Protein AF-A0A1D2MY11-F1 (afdb_monomer)

pLDDT: mean 71.58, std 17.13, range [29.86, 96.06]

Structure (mmCIF, N/CA/C/O backbone):
data_AF-A0A1D2MY11-F1
#
_entry.id   AF-A0A1D2MY11-F1
#
loop_
_atom_site.group_PDB
_atom_site.id
_atom_site.type_symbol
_atom_site.label_atom_id
_atom_site.label_alt_id
_atom_site.label_comp_id
_atom_site.label_asym_id
_atom_site.label_entity_id
_atom_site.label_seq_id
_atom_site.pdbx_PDB_ins_code
_atom_site.Cartn_x
_atom_site.Cartn_y
_atom_site.Cartn_z
_atom_site.occupancy
_atom_site.B_iso_or_equiv
_atom_site.auth_seq_id
_atom_site.auth_comp_id
_atom_site.auth_asym_id
_atom_site.auth_atom_id
_atom_site.pdbx_PDB_model_num
ATOM 1 N N . MET A 1 1 ? 6.211 -38.965 -39.707 1.00 35.31 1 MET A N 1
ATOM 2 C CA . MET A 1 1 ? 6.619 -37.592 -39.341 1.00 35.31 1 MET A CA 1
ATOM 3 C C . MET A 1 1 ? 7.067 -37.615 -37.888 1.00 35.31 1 MET A C 1
ATOM 5 O O . MET A 1 1 ? 6.234 -37.608 -36.996 1.00 35.31 1 MET A O 1
ATOM 9 N N . THR A 1 2 ? 8.364 -37.778 -37.647 1.00 29.86 2 THR A N 1
ATOM 10 C CA . THR A 1 2 ? 8.965 -37.808 -36.307 1.00 29.86 2 THR A CA 1
ATOM 11 C C . THR A 1 2 ? 9.226 -36.371 -35.855 1.00 29.86 2 THR A C 1
ATOM 13 O O . THR A 1 2 ? 10.033 -35.673 -36.467 1.00 29.86 2 THR A O 1
ATOM 16 N N . LEU A 1 3 ? 8.520 -35.903 -34.818 1.00 32.16 3 LEU A N 1
ATOM 17 C CA . LEU A 1 3 ? 8.834 -34.631 -34.163 1.00 32.16 3 LEU A CA 1
ATOM 18 C C . LEU A 1 3 ? 10.186 -34.767 -33.451 1.00 32.16 3 LEU A C 1
ATOM 20 O O . LEU A 1 3 ? 10.316 -35.509 -32.483 1.00 32.16 3 LEU A O 1
ATOM 24 N N . GLN A 1 4 ? 11.195 -34.055 -33.948 1.00 33.19 4 GLN A N 1
ATOM 25 C CA . GLN A 1 4 ? 12.487 -33.908 -33.283 1.00 33.19 4 GLN A CA 1
ATOM 26 C C . GLN A 1 4 ? 12.341 -32.876 -32.159 1.00 33.19 4 GLN A C 1
ATOM 28 O O . GLN A 1 4 ? 12.384 -31.668 -32.400 1.00 33.19 4 GLN A O 1
ATOM 33 N N . TYR A 1 5 ? 12.148 -33.339 -30.926 1.00 39.75 5 TYR A N 1
ATOM 34 C CA . TYR A 1 5 ? 12.241 -32.487 -29.743 1.00 39.75 5 TYR A CA 1
ATOM 35 C C . TYR A 1 5 ? 13.725 -32.180 -29.500 1.00 39.75 5 TYR A C 1
ATOM 37 O O . TYR A 1 5 ? 14.447 -32.985 -28.919 1.00 39.75 5 TYR A O 1
ATOM 45 N N . LYS A 1 6 ? 14.214 -31.037 -29.994 1.00 43.22 6 LYS A N 1
ATOM 46 C CA . LYS A 1 6 ? 15.569 -30.565 -29.676 1.00 43.22 6 LYS A CA 1
ATOM 47 C C . LYS A 1 6 ? 15.622 -30.208 -28.190 1.00 43.22 6 LYS A C 1
ATOM 49 O O . LYS A 1 6 ? 14.937 -29.290 -27.747 1.00 43.22 6 LYS A O 1
ATOM 54 N N . VAL A 1 7 ? 16.415 -30.956 -27.431 1.00 42.59 7 VAL A N 1
ATOM 55 C CA . VAL A 1 7 ? 16.731 -30.655 -26.033 1.00 42.59 7 VAL A CA 1
ATOM 56 C C . VAL A 1 7 ? 17.701 -29.471 -26.032 1.00 42.59 7 VAL A C 1
ATOM 58 O O . VAL A 1 7 ? 18.776 -29.557 -26.618 1.00 42.59 7 VAL A O 1
ATOM 61 N N . TYR A 1 8 ? 17.313 -28.351 -25.421 1.00 49.12 8 TYR A N 1
ATOM 62 C CA . TYR A 1 8 ? 18.165 -27.167 -25.291 1.00 49.12 8 TYR A CA 1
ATOM 63 C C . TYR A 1 8 ? 18.679 -27.059 -23.855 1.00 49.12 8 TYR A C 1
ATOM 65 O O . TYR A 1 8 ? 17.889 -27.027 -22.912 1.00 49.12 8 TYR A O 1
ATOM 73 N N . THR A 1 9 ? 19.997 -26.961 -23.686 1.00 51.91 9 THR A N 1
ATOM 74 C CA . THR A 1 9 ? 20.629 -26.729 -22.381 1.00 51.91 9 THR A CA 1
ATOM 75 C C . THR A 1 9 ? 20.766 -25.225 -22.147 1.00 51.91 9 THR A C 1
ATOM 77 O O . THR A 1 9 ? 21.450 -24.535 -22.902 1.00 51.91 9 THR A O 1
ATOM 80 N N . VAL A 1 10 ? 20.115 -24.698 -21.106 1.00 53.59 10 VAL A N 1
ATOM 81 C CA . VAL A 1 10 ? 20.178 -23.274 -20.733 1.00 53.59 10 VAL A CA 1
ATOM 82 C C . VAL A 1 10 ? 21.231 -23.081 -19.643 1.00 53.59 10 VAL A C 1
ATOM 84 O O . VAL A 1 10 ? 21.118 -23.660 -18.564 1.00 53.59 10 VAL A O 1
ATOM 87 N N . ALA A 1 11 ? 22.242 -22.247 -19.904 1.00 54.78 11 ALA A N 1
ATOM 88 C CA . ALA A 1 11 ? 23.274 -21.896 -18.929 1.00 54.78 11 ALA A CA 1
ATOM 89 C C . ALA A 1 11 ? 23.055 -20.466 -18.403 1.00 54.78 11 ALA A C 1
ATOM 91 O O . ALA A 1 11 ? 23.033 -19.502 -19.172 1.00 54.78 11 ALA A O 1
ATOM 92 N N . VAL A 1 12 ? 22.908 -20.319 -17.082 1.00 54.69 12 VAL A N 1
ATOM 93 C CA . VAL A 1 12 ? 22.777 -19.015 -16.409 1.00 54.69 12 VAL A CA 1
ATOM 94 C C . VAL A 1 12 ? 24.159 -18.562 -15.935 1.00 54.69 12 VAL A C 1
ATOM 96 O O . VAL A 1 12 ? 24.753 -19.185 -15.053 1.00 54.69 12 VAL A O 1
ATOM 99 N N . LEU A 1 13 ? 24.684 -17.466 -16.493 1.00 53.47 13 LEU A N 1
ATOM 100 C CA . LEU A 1 13 ? 25.912 -16.835 -15.994 1.00 53.47 13 LEU A CA 1
ATOM 101 C C . LEU A 1 13 ? 25.615 -16.114 -14.672 1.00 53.47 13 LEU A C 1
ATOM 103 O O . LEU A 1 13 ? 25.299 -14.927 -14.661 1.00 53.47 13 LEU A O 1
ATOM 107 N N . SER A 1 14 ? 25.730 -16.818 -13.547 1.00 50.16 14 SER A N 1
ATOM 108 C CA . SER A 1 14 ? 25.770 -16.177 -12.227 1.00 50.16 14 SER A CA 1
ATOM 109 C C . SER A 1 14 ? 27.208 -15.777 -11.859 1.00 50.16 14 SER A C 1
ATOM 111 O O . SER A 1 14 ? 28.192 -16.373 -12.310 1.00 50.16 14 SER A O 1
ATOM 113 N N . ALA A 1 15 ? 27.369 -14.728 -11.049 1.00 49.72 15 ALA A N 1
ATOM 114 C CA . ALA A 1 15 ? 28.659 -14.294 -10.500 1.00 49.72 15 ALA A CA 1
ATOM 115 C C . ALA A 1 15 ? 29.120 -15.193 -9.330 1.00 49.72 15 ALA A C 1
ATOM 117 O O . ALA A 1 15 ? 29.475 -14.708 -8.264 1.00 49.72 15 ALA A O 1
ATOM 118 N N . SER A 1 16 ? 29.073 -16.511 -9.531 1.00 52.31 16 SER A N 1
ATOM 119 C CA . SER A 1 16 ? 29.412 -17.542 -8.544 1.00 52.31 16 SER A CA 1
ATOM 120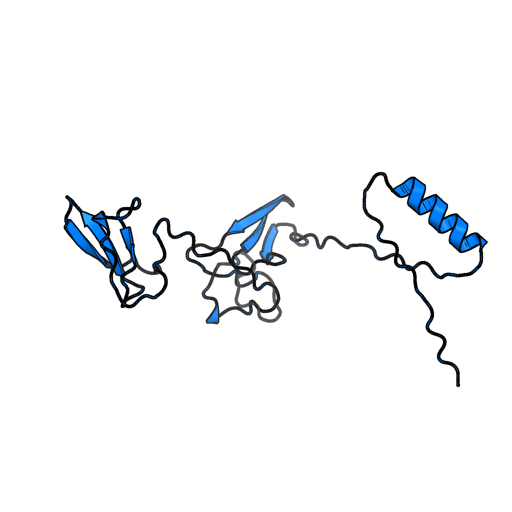 C C . SER A 1 16 ? 30.763 -18.202 -8.893 1.00 52.31 16 SER A C 1
ATOM 122 O O . SER A 1 16 ? 31.118 -18.247 -10.076 1.00 52.31 16 SER A O 1
ATOM 124 N N . PRO A 1 17 ? 31.539 -18.740 -7.927 1.00 50.47 17 PRO A N 1
ATOM 125 C CA . PRO A 1 17 ? 32.810 -19.449 -8.174 1.00 50.47 17 PRO A CA 1
ATOM 126 C C . PRO A 1 17 ? 32.702 -20.681 -9.096 1.00 50.47 17 PRO A C 1
ATOM 128 O O . PRO A 1 17 ? 33.712 -21.248 -9.505 1.00 50.47 17 PRO A O 1
ATOM 131 N N . THR A 1 18 ? 31.491 -21.072 -9.497 1.00 54.81 18 THR A N 1
ATOM 132 C CA . THR A 1 18 ? 31.204 -22.162 -10.441 1.00 54.81 18 THR A CA 1
ATOM 133 C C . THR A 1 18 ? 31.638 -21.887 -11.891 1.00 54.81 18 THR A C 1
ATOM 135 O O . THR A 1 18 ? 31.573 -22.791 -12.722 1.00 54.81 18 THR A O 1
ATOM 138 N N . ARG A 1 19 ? 32.127 -20.679 -12.215 1.00 59.53 19 ARG A N 1
ATOM 139 C CA . ARG A 1 19 ? 32.528 -20.259 -13.578 1.00 59.53 19 ARG A CA 1
ATOM 140 C C . ARG A 1 19 ? 33.556 -21.168 -14.260 1.00 59.53 19 ARG A C 1
ATOM 142 O O . ARG A 1 19 ? 33.445 -21.385 -15.462 1.00 59.53 19 ARG A O 1
ATOM 149 N N . LEU A 1 20 ? 34.524 -21.710 -13.518 1.00 57.69 20 LEU A N 1
ATOM 150 C CA . LEU A 1 20 ? 35.556 -22.606 -14.068 1.00 57.69 20 LEU A CA 1
ATOM 151 C C . LEU A 1 20 ? 34.977 -23.966 -14.484 1.00 57.69 20 LEU A C 1
ATOM 153 O O . LEU A 1 20 ? 35.267 -24.452 -15.573 1.00 57.69 20 LEU A O 1
ATOM 157 N N . LEU A 1 21 ? 34.105 -24.542 -13.651 1.00 61.25 21 LEU A N 1
ATOM 158 C CA . LEU A 1 21 ? 33.412 -25.800 -13.947 1.00 61.25 21 LEU A CA 1
ATOM 159 C C . LEU A 1 21 ? 32.416 -25.635 -15.098 1.00 61.25 21 LEU A C 1
ATOM 161 O O . LEU A 1 21 ? 32.399 -26.458 -16.008 1.00 61.25 21 LEU A O 1
ATOM 165 N N . ILE A 1 22 ? 31.636 -24.549 -15.103 1.00 66.88 22 ILE A N 1
ATOM 166 C CA . ILE A 1 22 ? 30.687 -24.252 -16.186 1.00 66.88 22 ILE A CA 1
ATOM 167 C C . ILE A 1 22 ? 31.441 -24.039 -17.506 1.00 66.88 22 ILE A C 1
ATOM 169 O O . ILE A 1 22 ? 31.030 -24.588 -18.522 1.00 66.88 22 ILE A O 1
ATOM 173 N N . GLY A 1 23 ? 32.575 -23.329 -17.489 1.00 62.97 23 GLY A N 1
ATOM 174 C CA . GLY A 1 23 ? 33.428 -23.132 -18.665 1.00 62.97 23 GLY A CA 1
ATOM 175 C C . GLY A 1 23 ? 33.947 -24.444 -19.265 1.00 62.97 23 GLY A C 1
ATOM 176 O O . GLY A 1 23 ? 33.840 -24.653 -20.473 1.00 62.97 23 GLY A O 1
ATOM 177 N N . LEU A 1 24 ? 34.436 -25.368 -18.429 1.00 67.62 24 LEU A N 1
ATOM 178 C CA . LEU A 1 24 ? 34.901 -26.688 -18.877 1.00 67.62 24 LEU A CA 1
ATOM 179 C C . LEU A 1 24 ? 33.760 -27.548 -19.438 1.00 67.62 24 LEU A C 1
ATOM 181 O O . LEU A 1 24 ? 33.927 -28.170 -20.486 1.00 67.62 24 LEU A O 1
ATOM 185 N N . ILE A 1 25 ? 32.590 -27.535 -18.788 1.00 70.81 25 ILE A N 1
ATOM 186 C CA . ILE A 1 25 ? 31.394 -28.252 -19.255 1.00 70.81 25 ILE A CA 1
ATOM 187 C C . ILE A 1 25 ? 30.926 -27.688 -20.604 1.00 70.81 25 ILE A C 1
ATOM 189 O O . ILE A 1 25 ? 30.643 -28.465 -21.511 1.00 70.81 25 ILE A O 1
ATOM 193 N N . THR A 1 26 ? 30.925 -26.360 -20.786 1.00 64.50 26 THR A N 1
ATOM 194 C CA . THR A 1 26 ? 30.564 -25.742 -22.075 1.00 64.50 26 THR A CA 1
ATOM 195 C C . THR A 1 26 ? 31.550 -26.079 -23.193 1.00 64.50 26 THR A C 1
ATOM 197 O O . THR A 1 26 ? 31.127 -26.301 -24.324 1.00 64.50 26 THR A O 1
ATOM 200 N N . LEU A 1 27 ? 32.853 -26.165 -22.898 1.00 68.00 27 LEU A N 1
ATOM 201 C CA . LEU A 1 27 ? 33.859 -26.545 -23.893 1.00 68.00 27 LEU A CA 1
ATOM 202 C C . LEU A 1 27 ? 33.664 -28.001 -24.339 1.00 68.00 27 LEU A C 1
ATOM 204 O O . LEU A 1 27 ? 33.730 -28.300 -25.528 1.00 68.00 27 LEU A O 1
ATOM 208 N N . LEU A 1 28 ? 33.371 -28.890 -23.386 1.00 68.94 28 LEU A N 1
ATOM 209 C CA . LEU A 1 28 ? 33.136 -30.308 -23.646 1.00 68.94 28 LEU A CA 1
ATOM 210 C C . LEU A 1 28 ? 31.872 -30.530 -24.494 1.00 68.94 28 LEU A C 1
ATOM 212 O O . LEU A 1 28 ? 31.901 -31.331 -25.424 1.00 68.94 28 LEU A O 1
ATOM 216 N N . THR A 1 29 ? 30.784 -29.793 -24.235 1.00 67.06 29 THR A N 1
ATOM 217 C CA . THR A 1 29 ? 29.549 -29.900 -25.035 1.00 67.06 29 THR A CA 1
ATOM 218 C C . THR A 1 29 ? 29.709 -29.335 -26.447 1.00 67.06 29 THR A C 1
ATOM 220 O O . THR A 1 29 ? 29.109 -29.863 -27.377 1.00 67.06 29 THR A O 1
ATOM 223 N N . ILE A 1 30 ? 30.543 -28.303 -26.635 1.00 66.38 30 ILE A N 1
ATOM 224 C CA . ILE A 1 30 ? 30.875 -27.766 -27.969 1.00 66.38 30 ILE A CA 1
ATOM 225 C C . ILE A 1 30 ? 31.726 -28.770 -28.767 1.00 66.38 30 ILE A C 1
ATOM 227 O O . ILE A 1 30 ? 31.488 -28.960 -29.958 1.00 66.38 30 ILE A O 1
ATOM 231 N N . LEU A 1 31 ? 32.689 -29.441 -28.122 1.00 65.19 31 LEU A N 1
ATOM 232 C CA . LEU A 1 31 ? 33.564 -30.434 -28.765 1.00 65.19 31 LEU A CA 1
ATOM 233 C C . LEU A 1 31 ? 32.832 -31.727 -29.163 1.00 65.19 31 LEU A C 1
ATOM 235 O O . LEU A 1 31 ? 33.258 -32.397 -30.100 1.00 65.19 31 LEU A O 1
ATOM 239 N N . LEU A 1 32 ? 31.734 -32.062 -28.479 1.00 71.06 32 LEU A N 1
ATOM 240 C CA . LEU A 1 32 ? 30.909 -33.242 -28.764 1.00 71.06 32 LEU A CA 1
ATOM 241 C C . LEU A 1 32 ? 29.808 -32.988 -29.813 1.00 71.06 32 LEU A C 1
ATOM 243 O O . LEU A 1 32 ? 29.062 -33.904 -30.132 1.00 71.06 32 LEU A O 1
ATOM 247 N N . GLY A 1 33 ? 29.714 -31.779 -30.381 1.00 59.62 33 GLY A N 1
ATOM 248 C CA . GLY A 1 33 ? 28.879 -31.491 -31.557 1.00 59.62 33 GLY A CA 1
ATOM 249 C C . GLY A 1 33 ? 27.364 -31.389 -31.326 1.00 59.62 33 GLY A C 1
ATOM 250 O O . GLY A 1 33 ? 26.653 -30.975 -32.240 1.00 59.62 33 GLY A O 1
ATOM 251 N N . ASP A 1 34 ? 26.869 -31.667 -30.119 1.00 64.62 34 ASP A N 1
ATOM 252 C CA . ASP A 1 34 ? 25.438 -31.678 -29.795 1.00 64.62 34 ASP A CA 1
ATOM 253 C C . ASP A 1 34 ? 25.054 -30.540 -28.834 1.00 64.62 34 ASP A C 1
ATOM 255 O O . ASP A 1 34 ? 24.787 -30.753 -27.651 1.00 64.62 34 ASP A O 1
ATOM 259 N N . GLY A 1 35 ? 24.981 -29.300 -29.332 1.00 58.41 35 GLY A N 1
ATOM 260 C CA . GLY A 1 35 ? 24.237 -28.257 -28.616 1.00 58.41 35 GLY A CA 1
ATOM 261 C C . GLY A 1 35 ? 24.609 -26.811 -28.926 1.00 58.41 35 GLY A C 1
ATOM 262 O O . GLY A 1 35 ? 25.748 -26.383 -28.769 1.00 58.41 35 GLY A O 1
ATOM 263 N N . LEU A 1 36 ? 23.596 -26.014 -29.273 1.00 56.25 36 LEU A N 1
ATOM 264 C CA . LEU A 1 36 ? 23.650 -24.555 -29.190 1.00 56.25 36 LEU A CA 1
ATOM 265 C C . LEU A 1 36 ? 23.459 -24.144 -27.720 1.00 56.25 36 LEU A C 1
ATOM 267 O O . LEU A 1 36 ? 22.385 -24.363 -27.160 1.00 56.25 36 LEU A O 1
ATOM 271 N N . VAL A 1 37 ? 24.472 -23.530 -27.105 1.00 58.94 37 VAL A N 1
ATOM 272 C CA . VAL A 1 37 ? 24.360 -22.944 -25.758 1.00 58.94 37 VAL A CA 1
ATOM 273 C C . VAL A 1 37 ? 23.771 -21.538 -25.877 1.00 58.94 37 VAL A C 1
ATOM 275 O O . VAL A 1 37 ? 24.399 -20.640 -26.438 1.00 58.94 37 VAL A O 1
ATOM 278 N N . VAL A 1 38 ? 22.561 -21.335 -25.348 1.00 57.81 38 VAL A N 1
ATOM 279 C CA . VAL A 1 38 ? 21.931 -20.009 -25.253 1.00 57.81 38 VAL A CA 1
ATOM 280 C C . VAL A 1 38 ? 22.249 -19.416 -23.883 1.00 57.81 38 VAL A C 1
ATOM 282 O O . VAL A 1 38 ? 21.834 -19.944 -22.852 1.00 57.81 38 VAL A O 1
ATOM 285 N N . TYR A 1 39 ? 22.993 -18.310 -23.874 1.00 58.03 39 TYR A N 1
ATOM 286 C CA . TYR A 1 39 ? 23.307 -17.559 -22.662 1.00 58.03 39 TYR A CA 1
ATOM 287 C C . TYR A 1 39 ? 22.190 -16.556 -22.361 1.00 58.03 39 TYR A C 1
ATOM 289 O O . TYR A 1 39 ? 21.956 -15.628 -23.135 1.00 58.03 39 TYR A O 1
ATOM 297 N N . ALA A 1 40 ? 21.522 -16.707 -21.219 1.00 53.81 40 ALA A N 1
ATOM 298 C CA . ALA A 1 40 ? 20.619 -15.687 -20.697 1.00 53.81 40 ALA A CA 1
ATOM 299 C C . ALA A 1 40 ? 21.403 -14.753 -19.762 1.00 53.81 40 ALA A C 1
ATOM 301 O O . ALA A 1 40 ? 21.901 -15.176 -18.718 1.00 53.81 40 ALA A O 1
ATOM 302 N N . GLN A 1 41 ? 21.539 -13.482 -20.140 1.00 48.16 41 GLN A N 1
ATOM 303 C CA . GLN A 1 41 ? 22.119 -12.453 -19.279 1.00 48.16 41 GLN A CA 1
ATOM 304 C C . GLN A 1 41 ? 20.999 -11.844 -18.427 1.00 48.16 41 GLN A C 1
ATOM 306 O O . GLN A 1 41 ? 20.087 -11.213 -18.962 1.00 48.16 41 GLN A O 1
ATOM 311 N N . SER A 1 42 ? 21.049 -12.022 -17.104 1.00 49.75 42 SER A N 1
ATOM 312 C CA . SER A 1 42 ? 20.134 -11.328 -16.195 1.00 49.75 42 SER A CA 1
ATOM 313 C C . SER A 1 42 ? 20.484 -9.839 -16.194 1.00 49.75 42 SER A C 1
ATOM 315 O O . SER A 1 42 ? 21.455 -9.425 -15.560 1.00 49.75 42 SER A O 1
ATOM 317 N N . ARG A 1 43 ? 19.725 -9.020 -16.927 1.00 56.34 43 ARG A N 1
ATOM 318 C CA . ARG A 1 43 ? 19.793 -7.565 -16.771 1.00 56.34 43 ARG A CA 1
ATOM 319 C C . ARG A 1 43 ? 19.168 -7.227 -15.422 1.00 56.34 43 ARG A C 1
ATOM 321 O O . ARG A 1 43 ? 17.949 -7.268 -15.293 1.00 56.34 43 ARG A O 1
ATOM 328 N N . SER A 1 44 ? 19.988 -6.911 -14.423 1.00 55.91 44 SER A N 1
ATOM 329 C CA . SER A 1 44 ? 19.501 -6.171 -13.261 1.00 55.91 44 SER A CA 1
ATOM 330 C C . SER A 1 44 ? 19.052 -4.809 -13.782 1.00 55.91 44 SER A C 1
ATOM 332 O O . SER A 1 44 ? 19.888 -3.990 -14.166 1.00 55.91 44 SER A O 1
ATOM 334 N N . ILE A 1 45 ? 17.742 -4.607 -13.912 1.00 65.88 45 ILE A N 1
ATOM 335 C CA . ILE A 1 45 ? 17.178 -3.299 -14.242 1.00 65.88 45 ILE A CA 1
ATOM 336 C C . ILE A 1 45 ? 17.598 -2.378 -13.100 1.00 65.88 45 ILE A C 1
ATOM 338 O O . ILE A 1 45 ? 17.177 -2.595 -11.970 1.00 65.88 45 ILE A O 1
ATOM 342 N N . ASP A 1 46 ? 18.481 -1.417 -13.377 1.00 72.38 46 ASP A N 1
ATOM 343 C CA . ASP A 1 46 ? 18.831 -0.388 -12.403 1.00 72.38 46 ASP A CA 1
ATOM 344 C C . ASP A 1 46 ? 17.559 0.431 -12.127 1.00 72.38 46 ASP A C 1
ATOM 346 O O . ASP A 1 46 ? 17.074 1.119 -13.038 1.00 72.38 46 ASP A O 1
ATOM 350 N N . PRO A 1 47 ? 16.985 0.348 -10.912 1.00 69.56 47 PRO A N 1
ATOM 351 C CA . PRO A 1 47 ? 15.761 1.065 -10.578 1.00 69.56 47 PRO A CA 1
ATOM 352 C C . PRO A 1 47 ? 15.934 2.588 -10.673 1.00 69.56 47 PRO A C 1
ATOM 354 O O . PRO A 1 47 ? 14.945 3.307 -10.783 1.00 69.56 47 PRO A O 1
ATOM 357 N N . CYS A 1 48 ? 17.173 3.085 -10.691 1.00 72.19 48 CYS A N 1
ATOM 358 C CA . CYS A 1 48 ? 17.524 4.497 -10.737 1.00 72.19 48 CYS A CA 1
ATOM 359 C C . CYS A 1 48 ? 18.121 4.936 -12.082 1.00 72.19 48 CYS A C 1
ATOM 361 O O . CYS A 1 48 ? 18.913 5.879 -12.128 1.00 72.19 48 CYS A O 1
ATOM 363 N N . SER A 1 49 ? 17.701 4.315 -13.196 1.00 68.12 49 SER A N 1
ATOM 364 C CA . SER A 1 49 ? 18.170 4.657 -14.554 1.00 68.12 49 SER A CA 1
ATOM 365 C C . SER A 1 49 ? 18.120 6.165 -14.885 1.00 68.12 49 SER A C 1
ATOM 367 O O . SER A 1 49 ? 18.867 6.626 -15.750 1.00 68.12 49 SER A O 1
ATOM 369 N N . THR A 1 50 ? 17.274 6.947 -14.205 1.00 59.22 50 THR A N 1
ATOM 370 C CA . THR A 1 50 ? 17.329 8.414 -14.142 1.00 59.22 50 THR A CA 1
ATOM 371 C C . THR A 1 50 ? 17.935 8.848 -12.805 1.00 59.22 50 THR A C 1
ATOM 373 O O . THR A 1 50 ? 17.373 8.558 -11.755 1.00 59.22 50 THR A O 1
ATOM 376 N N . LYS A 1 51 ? 19.058 9.578 -12.840 1.00 56.81 51 LYS A N 1
ATOM 377 C CA . LYS A 1 51 ? 19.967 9.878 -11.707 1.00 56.81 51 LYS A CA 1
ATOM 378 C C . LYS A 1 51 ? 19.342 10.474 -10.420 1.00 56.81 51 LYS A C 1
ATOM 380 O O . LYS A 1 51 ? 20.037 10.528 -9.402 1.00 56.81 51 LYS A O 1
ATOM 385 N N . SER A 1 52 ? 18.072 10.894 -10.455 1.00 61.00 52 SER A N 1
ATOM 386 C CA . SER A 1 52 ? 17.273 11.349 -9.307 1.00 61.00 52 SER A CA 1
ATOM 387 C C . SER A 1 52 ? 15.778 11.064 -9.530 1.00 61.00 52 SER A C 1
ATOM 389 O O . SER A 1 52 ? 15.287 11.300 -10.635 1.00 61.00 52 SER A O 1
ATOM 391 N N . GLY A 1 53 ? 15.049 10.604 -8.505 1.00 76.88 53 GLY A N 1
ATOM 392 C CA . GLY A 1 53 ? 13.597 10.368 -8.590 1.00 76.88 53 GLY A CA 1
ATOM 393 C C . GLY A 1 53 ? 13.077 9.235 -7.702 1.00 76.88 53 GLY A C 1
ATOM 394 O O . GLY A 1 53 ? 13.713 8.854 -6.721 1.00 76.88 53 GLY A O 1
ATOM 395 N N . THR A 1 54 ? 11.908 8.699 -8.060 1.00 79.06 54 THR A N 1
ATOM 396 C CA . THR A 1 54 ? 11.300 7.521 -7.422 1.00 79.06 54 THR A CA 1
ATOM 397 C C . THR A 1 54 ? 10.926 6.486 -8.480 1.00 79.06 54 THR A C 1
ATOM 399 O O . THR A 1 54 ? 10.519 6.852 -9.582 1.00 79.06 54 THR A O 1
ATOM 402 N N . ALA A 1 55 ? 11.048 5.197 -8.171 1.00 81.25 55 ALA A N 1
ATOM 403 C CA . ALA A 1 55 ? 10.766 4.103 -9.103 1.00 81.25 55 ALA A CA 1
ATOM 404 C C . ALA A 1 55 ? 9.976 2.979 -8.418 1.00 81.25 55 ALA A C 1
ATOM 406 O O . ALA A 1 55 ? 10.111 2.793 -7.212 1.00 81.25 55 ALA A O 1
ATOM 407 N N . PRO A 1 56 ? 9.130 2.229 -9.144 1.00 83.88 56 PRO A N 1
ATOM 408 C CA . PRO A 1 56 ? 8.337 1.163 -8.538 1.00 83.88 56 PRO A CA 1
ATOM 409 C C . PRO A 1 56 ? 9.228 0.013 -8.063 1.00 83.88 56 PRO A C 1
ATOM 411 O O . PRO A 1 56 ? 10.212 -0.326 -8.722 1.00 83.88 56 PRO A O 1
ATOM 414 N N . HIS A 1 57 ? 8.863 -0.610 -6.941 1.00 87.25 57 HIS A N 1
ATOM 415 C CA . HIS A 1 57 ? 9.498 -1.852 -6.511 1.00 87.25 57 HIS A CA 1
ATOM 416 C C . HIS A 1 57 ? 9.118 -3.004 -7.454 1.00 87.25 57 HIS A C 1
ATOM 418 O O . HIS A 1 57 ? 8.004 -3.054 -7.978 1.00 87.25 57 HIS A O 1
ATOM 424 N N . ASP A 1 58 ? 10.046 -3.939 -7.658 1.00 86.62 58 ASP A N 1
ATOM 425 C CA . ASP A 1 58 ? 9.920 -5.036 -8.630 1.00 86.62 58 ASP A CA 1
ATOM 426 C C . ASP A 1 58 ? 8.732 -5.988 -8.369 1.00 86.62 58 ASP A C 1
ATOM 428 O O . ASP A 1 58 ? 8.140 -6.530 -9.295 1.00 86.62 58 ASP A O 1
ATOM 432 N N . THR A 1 59 ? 8.384 -6.194 -7.102 1.00 88.38 59 THR A N 1
ATOM 433 C CA . THR A 1 59 ? 7.443 -7.221 -6.651 1.00 88.38 59 THR A CA 1
ATOM 434 C C . THR A 1 59 ? 6.422 -6.716 -5.638 1.00 88.38 59 THR A C 1
ATOM 436 O O . THR A 1 59 ? 5.372 -7.344 -5.496 1.00 88.38 59 THR A O 1
ATOM 439 N N . HIS A 1 60 ? 6.705 -5.602 -4.958 1.00 90.25 60 HIS A N 1
ATOM 440 C CA . HIS A 1 60 ? 5.873 -5.029 -3.904 1.00 90.25 60 HIS A CA 1
ATOM 441 C C . HIS A 1 60 ? 5.100 -3.790 -4.387 1.00 90.25 60 HIS A C 1
ATOM 443 O O . HIS A 1 60 ? 5.695 -2.831 -4.880 1.00 90.25 60 HIS A O 1
ATOM 449 N N . CYS A 1 61 ? 3.772 -3.779 -4.244 1.00 89.56 61 CYS A N 1
ATOM 450 C CA . CYS A 1 61 ? 2.951 -2.638 -4.655 1.00 89.56 61 CYS A CA 1
ATOM 451 C C . CYS A 1 61 ? 3.033 -1.470 -3.659 1.00 89.56 61 CYS A C 1
ATOM 453 O O . CYS A 1 61 ? 2.897 -0.299 -4.019 1.00 89.56 61 CYS A O 1
ATOM 455 N N . ASP A 1 62 ? 3.280 -1.810 -2.402 1.00 89.81 62 ASP A N 1
ATOM 456 C CA . ASP A 1 62 ? 3.398 -0.922 -1.251 1.00 89.81 62 ASP A CA 1
ATOM 457 C C . ASP A 1 62 ? 4.826 -0.407 -1.031 1.00 89.81 62 ASP A C 1
ATOM 459 O O . ASP A 1 62 ? 5.096 0.229 -0.021 1.00 89.81 62 ASP A O 1
ATOM 463 N N . LYS A 1 63 ? 5.755 -0.684 -1.953 1.00 89.81 63 LYS A N 1
ATOM 464 C CA . LYS A 1 63 ? 7.144 -0.228 -1.863 1.00 89.81 63 LYS A CA 1
ATOM 465 C C . LYS A 1 63 ? 7.568 0.493 -3.130 1.00 89.81 63 LYS A C 1
ATOM 467 O O . LYS A 1 63 ? 7.093 0.205 -4.235 1.00 89.81 63 LYS A O 1
ATOM 472 N N . TYR A 1 64 ? 8.517 1.402 -2.970 1.00 87.38 64 TYR A N 1
ATOM 473 C CA . TYR A 1 64 ? 9.164 2.097 -4.073 1.00 87.38 64 TYR A CA 1
ATOM 474 C C . TYR A 1 64 ? 10.630 2.375 -3.756 1.00 87.38 64 TYR A C 1
ATOM 476 O O . TYR A 1 64 ? 11.051 2.398 -2.603 1.00 87.38 64 TYR A O 1
ATOM 484 N N . TYR A 1 65 ? 11.427 2.564 -4.795 1.00 86.25 65 TYR A N 1
ATOM 485 C CA . TYR A 1 65 ? 12.805 3.004 -4.681 1.00 86.25 65 TYR A CA 1
ATOM 486 C C . TYR A 1 65 ? 12.861 4.529 -4.688 1.00 86.25 65 TYR A C 1
ATOM 488 O O . TYR A 1 65 ? 12.213 5.174 -5.511 1.00 86.25 65 TYR A O 1
ATOM 496 N N . THR A 1 66 ? 13.674 5.103 -3.809 1.00 83.62 66 THR A N 1
ATOM 497 C CA . THR A 1 66 ? 14.130 6.492 -3.889 1.00 83.62 66 THR A CA 1
ATOM 498 C C . THR A 1 66 ? 15.542 6.517 -4.450 1.00 83.62 66 THR A C 1
ATOM 500 O O . THR A 1 66 ? 16.395 5.720 -4.058 1.00 83.62 66 THR A O 1
ATOM 503 N N . CYS A 1 67 ? 15.770 7.435 -5.381 1.00 80.00 67 CYS A N 1
ATOM 504 C C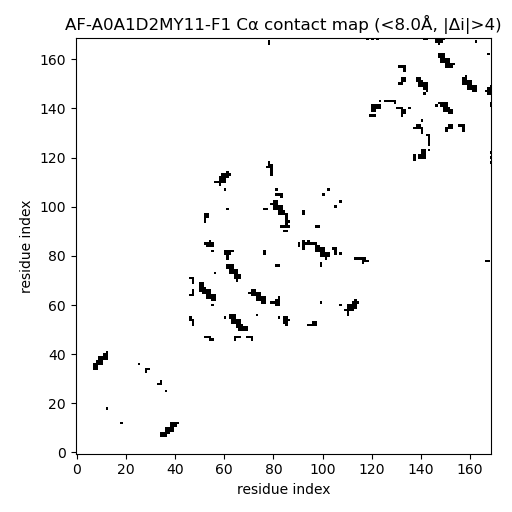A . CYS A 1 67 ? 17.020 7.581 -6.103 1.00 80.00 67 CYS A CA 1
ATOM 505 C C . CYS A 1 67 ? 17.609 8.951 -5.790 1.00 80.00 67 CYS A C 1
ATOM 507 O O . CYS A 1 67 ? 17.093 9.976 -6.246 1.00 80.00 67 CYS A O 1
ATOM 509 N N . VAL A 1 68 ? 18.701 8.973 -5.028 1.00 79.44 68 VAL A N 1
ATOM 510 C CA . VAL A 1 68 ? 19.447 10.198 -4.721 1.00 79.44 68 VAL A CA 1
ATOM 511 C C . VAL A 1 68 ? 20.905 9.973 -5.095 1.00 79.44 68 VAL A C 1
ATOM 513 O O . VAL A 1 68 ? 21.580 9.152 -4.482 1.00 79.44 68 VAL A O 1
ATOM 516 N N . ARG A 1 69 ? 21.412 10.699 -6.103 1.00 70.94 69 ARG A N 1
ATOM 517 C CA . ARG A 1 69 ? 22.819 10.606 -6.553 1.00 70.94 69 ARG A CA 1
ATOM 518 C C . ARG A 1 69 ? 23.256 9.159 -6.863 1.00 70.94 69 ARG A C 1
ATOM 520 O O . ARG A 1 69 ? 24.336 8.743 -6.454 1.00 70.94 69 ARG A O 1
ATOM 527 N N . ASN A 1 70 ? 22.416 8.407 -7.580 1.00 67.94 70 ASN A N 1
ATOM 528 C CA . ASN A 1 70 ? 22.585 6.975 -7.896 1.00 67.94 70 ASN A CA 1
ATOM 529 C C . ASN A 1 70 ? 22.602 6.016 -6.685 1.00 67.94 70 ASN A C 1
ATOM 531 O O . ASN A 1 70 ? 22.896 4.834 -6.850 1.00 67.94 70 ASN A O 1
ATOM 535 N N . VAL A 1 71 ? 22.282 6.485 -5.478 1.00 76.62 71 VAL A N 1
ATOM 536 C CA . VAL A 1 71 ? 22.030 5.609 -4.329 1.00 76.62 71 VAL A CA 1
ATOM 537 C C . VAL A 1 71 ? 20.548 5.259 -4.316 1.00 76.62 71 VAL A C 1
ATOM 539 O O . VAL A 1 71 ? 19.699 6.152 -4.365 1.00 76.62 71 VAL A O 1
ATOM 542 N N . THR A 1 72 ? 20.263 3.957 -4.276 1.00 83.25 72 THR A N 1
ATOM 543 C CA . THR A 1 72 ? 18.905 3.408 -4.239 1.00 83.25 72 THR A CA 1
ATOM 544 C C . THR A 1 72 ? 18.550 3.024 -2.809 1.00 83.25 72 THR A C 1
ATOM 546 O O . THR A 1 72 ? 19.255 2.214 -2.207 1.00 83.25 72 THR A O 1
ATOM 549 N N . SER A 1 73 ? 17.431 3.535 -2.301 1.00 87.12 73 SER A N 1
ATOM 550 C CA . SER A 1 73 ? 16.865 3.122 -1.012 1.00 87.12 73 SER A CA 1
ATOM 551 C C . SER A 1 73 ? 15.418 2.683 -1.184 1.00 87.12 73 SER A C 1
ATOM 553 O O . SER A 1 73 ? 14.643 3.364 -1.854 1.00 87.12 73 SER A O 1
ATOM 555 N N . VAL A 1 74 ? 15.042 1.559 -0.574 1.00 89.88 74 VAL A N 1
ATOM 556 C CA . VAL A 1 74 ? 13.651 1.085 -0.549 1.00 89.88 74 VAL A CA 1
ATOM 557 C C . VAL A 1 74 ? 12.873 1.861 0.506 1.00 89.88 74 VAL A C 1
ATOM 559 O O . VAL A 1 74 ? 13.343 2.010 1.632 1.00 89.88 74 VAL A O 1
ATOM 562 N N . VAL A 1 75 ? 11.690 2.337 0.134 1.00 88.56 75 VAL A N 1
ATOM 563 C CA . VAL A 1 75 ? 10.763 3.050 1.009 1.00 88.56 75 VAL A CA 1
ATOM 564 C C . VAL A 1 75 ? 9.404 2.363 0.971 1.00 88.56 75 VAL A C 1
ATOM 566 O O . VAL A 1 75 ? 8.913 1.993 -0.099 1.00 88.56 75 VAL A O 1
ATOM 569 N N . ASP A 1 76 ? 8.815 2.203 2.153 1.00 89.38 76 ASP A N 1
ATOM 570 C CA . ASP A 1 76 ? 7.473 1.666 2.349 1.00 89.38 76 ASP A CA 1
ATOM 571 C C . ASP A 1 76 ? 6.425 2.774 2.251 1.00 89.38 76 ASP A C 1
ATOM 573 O O . ASP A 1 76 ? 6.587 3.861 2.811 1.00 89.38 76 ASP A O 1
ATOM 577 N N . CYS A 1 77 ? 5.322 2.482 1.571 1.00 86.62 77 CYS A N 1
ATOM 578 C CA . CYS A 1 77 ? 4.139 3.318 1.601 1.00 86.62 77 CYS A CA 1
ATOM 579 C C . CYS A 1 77 ? 3.412 3.155 2.946 1.00 86.62 77 CYS A C 1
ATOM 581 O O . CYS A 1 77 ? 3.137 2.028 3.367 1.00 86.62 77 CYS A O 1
ATOM 583 N N . PRO A 1 78 ? 3.082 4.258 3.638 1.00 83.62 78 PRO A N 1
ATOM 584 C CA . PRO A 1 78 ? 2.386 4.192 4.917 1.00 83.62 78 PRO A CA 1
ATOM 585 C C . PRO A 1 78 ? 0.933 3.733 4.734 1.00 83.62 78 PRO A C 1
ATOM 587 O O . PRO A 1 78 ? 0.377 3.822 3.642 1.00 83.62 78 PRO A O 1
ATOM 590 N N . ASN A 1 79 ? 0.305 3.282 5.823 1.00 74.81 79 ASN A N 1
ATOM 591 C CA . ASN A 1 79 ? -1.143 3.030 5.917 1.00 74.81 79 ASN A CA 1
ATOM 592 C C . ASN A 1 79 ? -1.701 2.068 4.853 1.00 74.81 79 ASN A C 1
ATOM 594 O O . ASN A 1 79 ? -2.838 2.201 4.413 1.00 74.81 79 ASN A O 1
ATOM 598 N N . GLY A 1 80 ? -0.881 1.118 4.393 1.00 78.06 80 GLY A N 1
ATOM 599 C CA . GLY A 1 80 ? -1.276 0.171 3.352 1.00 78.06 80 GLY A CA 1
ATOM 600 C C . GLY A 1 80 ? -1.469 0.802 1.971 1.00 78.06 80 GLY A C 1
ATOM 601 O O . GLY A 1 80 ? -1.991 0.132 1.081 1.00 78.06 80 GLY A O 1
ATOM 602 N N . LEU A 1 81 ? -1.054 2.054 1.761 1.00 85.44 81 LEU A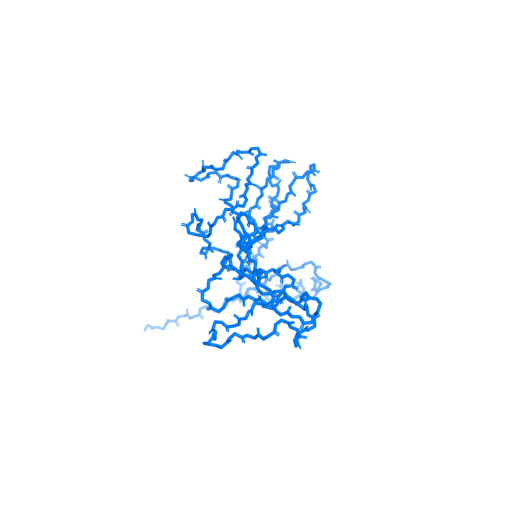 N 1
ATOM 603 C CA . LEU A 1 81 ? -1.080 2.694 0.450 1.00 85.44 81 LEU A CA 1
ATOM 604 C C . LEU A 1 81 ? -0.126 1.988 -0.522 1.00 85.44 81 LEU A C 1
ATOM 606 O O . LEU A 1 81 ? 0.770 1.234 -0.136 1.00 85.44 81 LEU A O 1
ATOM 610 N N . VAL A 1 82 ? -0.314 2.247 -1.808 1.00 88.00 82 VAL A N 1
ATOM 611 C CA . VAL A 1 82 ? 0.504 1.696 -2.883 1.00 88.00 82 VAL A CA 1
ATOM 612 C C . VAL A 1 82 ? 1.119 2.808 -3.714 1.00 88.00 82 VAL A C 1
ATOM 614 O O . VAL A 1 82 ? 0.569 3.894 -3.874 1.00 88.00 82 VAL A O 1
ATOM 617 N N . TYR A 1 83 ? 2.307 2.553 -4.239 1.00 87.75 83 TYR A N 1
ATOM 618 C CA . TYR A 1 83 ? 3.049 3.557 -4.987 1.00 87.75 83 TYR A CA 1
ATOM 619 C C . TYR A 1 83 ? 2.409 3.820 -6.358 1.00 87.75 83 TYR A C 1
ATOM 621 O O .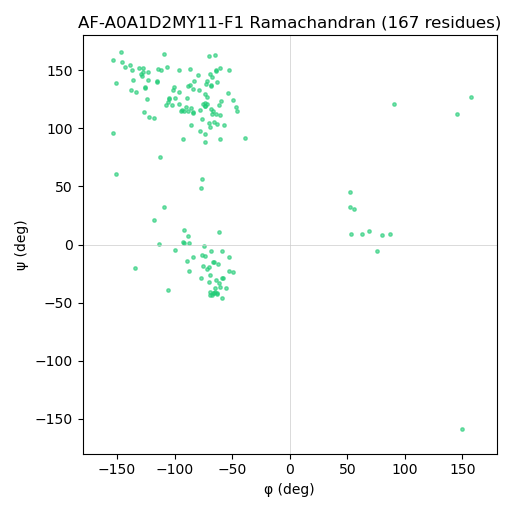 TYR A 1 83 ? 2.238 2.877 -7.127 1.00 87.75 83 TYR A O 1
ATOM 629 N N . ILE A 1 84 ? 2.106 5.076 -6.709 1.00 81.12 84 ILE A N 1
ATOM 630 C CA . ILE A 1 84 ? 1.449 5.414 -7.993 1.00 81.12 84 ILE A CA 1
ATOM 631 C C . ILE A 1 84 ? 2.348 5.258 -9.225 1.00 81.12 84 ILE A C 1
ATOM 633 O O . ILE A 1 84 ? 1.840 5.141 -10.338 1.00 81.12 84 ILE A O 1
ATOM 637 N N . GLY A 1 85 ? 3.675 5.267 -9.050 1.00 71.12 85 GLY A N 1
ATOM 638 C CA . GLY A 1 85 ? 4.619 5.328 -10.169 1.00 71.12 85 GLY A CA 1
ATOM 639 C C . GLY A 1 85 ? 5.002 6.755 -10.574 1.00 71.12 85 GLY A C 1
ATOM 640 O O . GLY A 1 85 ? 4.165 7.550 -10.989 1.00 71.12 85 GLY A O 1
ATOM 641 N N . GLY A 1 86 ? 6.297 7.069 -10.522 1.00 59.59 86 GLY A N 1
ATOM 642 C CA . GLY A 1 86 ? 6.910 8.225 -11.173 1.00 59.59 86 GLY A CA 1
ATOM 643 C C . GLY A 1 86 ? 7.439 7.846 -12.561 1.00 59.59 86 GLY A C 1
ATOM 644 O O . GLY A 1 86 ? 8.575 7.402 -12.679 1.00 59.59 86 GLY A O 1
ATOM 645 N N . GLY A 1 87 ? 6.623 7.985 -13.612 1.00 47.59 87 GLY A N 1
ATOM 646 C CA . GLY A 1 87 ? 7.066 7.853 -15.013 1.00 47.59 87 GLY A CA 1
ATOM 647 C C . GLY A 1 87 ? 6.025 7.232 -15.957 1.00 47.59 87 GLY A C 1
ATOM 648 O O . GLY A 1 87 ? 5.695 6.058 -15.834 1.00 47.59 87 GLY A O 1
ATOM 649 N N . GLY A 1 88 ? 5.501 8.029 -16.901 1.00 39.38 88 GLY A N 1
ATOM 650 C CA . GLY A 1 88 ? 4.356 7.721 -17.784 1.00 39.38 88 GLY A CA 1
ATOM 651 C C . GLY A 1 88 ? 4.505 6.498 -18.711 1.00 39.38 88 GLY A C 1
ATOM 652 O O . GLY A 1 88 ? 5.598 6.113 -19.109 1.00 39.38 88 GLY A O 1
ATOM 653 N N . ARG A 1 89 ? 3.399 5.838 -19.089 1.00 44.22 89 ARG A N 1
ATOM 654 C CA . ARG A 1 89 ? 2.415 6.314 -20.095 1.00 44.22 89 ARG A CA 1
ATOM 655 C C . ARG A 1 89 ? 1.004 6.656 -19.581 1.00 44.22 89 ARG A C 1
ATOM 657 O O . ARG A 1 89 ? 0.193 7.132 -20.366 1.00 44.22 89 ARG A O 1
ATOM 664 N N . SER A 1 90 ? 0.755 6.519 -18.280 1.00 49.72 90 SER A N 1
ATOM 665 C CA . SER A 1 90 ? -0.502 6.932 -17.614 1.00 49.72 90 SER A CA 1
ATOM 666 C C . SER A 1 90 ? -0.264 8.017 -16.546 1.00 49.72 90 SER A C 1
ATOM 668 O O . SER A 1 90 ? -1.051 8.176 -15.619 1.00 49.72 90 SER A O 1
ATOM 670 N N . GLY A 1 91 ? 0.869 8.725 -16.650 1.00 48.19 91 GLY A N 1
ATOM 671 C CA . GLY A 1 91 ? 1.500 9.529 -15.599 1.00 48.19 91 GLY A CA 1
ATOM 672 C C . GLY A 1 91 ? 0.657 10.680 -15.052 1.00 48.19 91 GLY A C 1
ATOM 673 O O . GLY A 1 91 ? 0.762 11.807 -15.524 1.00 48.19 91 GLY A O 1
ATOM 674 N N . ARG A 1 92 ? -0.111 10.402 -13.996 1.00 50.22 92 ARG A N 1
ATOM 675 C CA . ARG A 1 92 ? -0.688 11.419 -13.100 1.00 50.22 92 ARG A CA 1
ATOM 676 C C . ARG A 1 92 ? 0.200 11.738 -11.889 1.00 50.22 92 ARG A C 1
ATOM 678 O O . ARG A 1 92 ? -0.182 12.550 -11.058 1.00 50.22 92 ARG A O 1
ATOM 685 N N . GLY A 1 93 ? 1.377 11.119 -11.782 1.00 48.75 93 GLY A N 1
ATOM 686 C CA . GLY A 1 93 ? 2.384 11.473 -10.783 1.00 48.75 93 GLY A CA 1
ATOM 687 C C . GLY A 1 93 ? 3.241 12.646 -11.255 1.00 48.75 93 GLY A C 1
ATOM 688 O O . GLY A 1 93 ? 3.720 12.649 -12.390 1.00 48.75 93 GLY A O 1
ATOM 689 N N . ASN A 1 94 ? 3.455 13.635 -10.385 1.00 48.25 94 ASN A N 1
ATOM 690 C CA . ASN A 1 94 ? 4.461 14.669 -10.605 1.00 48.25 94 ASN A CA 1
ATOM 691 C C . ASN A 1 94 ? 5.835 13.989 -10.728 1.00 48.25 94 ASN A C 1
ATOM 693 O O . ASN A 1 94 ? 6.257 13.284 -9.814 1.00 48.25 94 ASN A O 1
ATOM 697 N N . GLN A 1 95 ? 6.539 14.217 -11.840 1.00 49.66 95 GLN A N 1
ATOM 698 C CA . GLN A 1 95 ? 7.879 13.675 -12.113 1.00 49.66 95 GLN A CA 1
ATOM 699 C C . GLN A 1 95 ? 8.876 13.963 -10.971 1.00 49.66 95 GLN A C 1
ATOM 701 O O . GLN A 1 95 ? 9.867 13.249 -10.823 1.00 49.66 95 GLN A O 1
ATOM 706 N N . LEU A 1 96 ? 8.618 14.996 -10.159 1.00 49.94 96 LEU A N 1
ATOM 707 C CA . LEU A 1 96 ? 9.459 15.376 -9.028 1.00 49.94 96 LEU A CA 1
ATOM 708 C C . LEU A 1 96 ? 9.138 14.658 -7.704 1.00 49.94 96 LEU A C 1
ATOM 710 O O . LEU A 1 96 ? 10.031 14.578 -6.868 1.00 49.94 96 LEU A O 1
ATOM 714 N N . PHE A 1 97 ? 7.929 14.124 -7.505 1.00 54.00 97 PHE A N 1
ATOM 715 C CA . PHE A 1 97 ? 7.533 13.401 -6.285 1.00 54.00 97 PHE A CA 1
ATOM 716 C C . PHE A 1 97 ? 6.418 12.397 -6.627 1.00 54.00 97 PHE A C 1
ATOM 718 O O . PHE A 1 97 ? 5.242 12.755 -6.701 1.00 54.00 97 PHE A O 1
ATOM 725 N N . GLY A 1 98 ? 6.786 11.136 -6.875 1.00 58.56 98 GLY A N 1
ATOM 726 C CA . GLY A 1 98 ? 5.831 10.030 -6.898 1.00 58.56 98 GLY A CA 1
ATOM 727 C C . GLY A 1 98 ? 5.408 9.709 -5.465 1.00 58.56 98 GLY A C 1
ATOM 728 O O . GLY A 1 98 ? 6.266 9.423 -4.632 1.00 58.56 98 GLY A O 1
ATOM 729 N N . SER A 1 99 ? 4.107 9.782 -5.181 1.00 75.31 99 SER A N 1
ATOM 730 C CA . SER A 1 99 ? 3.531 9.575 -3.843 1.00 75.31 99 SER A CA 1
ATOM 731 C C . SER A 1 99 ? 2.754 8.258 -3.747 1.00 75.31 99 SER A C 1
ATOM 733 O O . SER A 1 99 ? 2.423 7.633 -4.754 1.00 75.31 99 SER A O 1
ATOM 735 N N . CYS A 1 100 ? 2.473 7.823 -2.522 1.00 85.69 100 CYS A N 1
ATOM 736 C CA . CYS A 1 100 ? 1.606 6.681 -2.247 1.00 85.69 100 CYS A CA 1
ATOM 737 C C . CYS A 1 100 ? 0.125 7.080 -2.341 1.00 85.69 100 CYS A C 1
ATOM 739 O O . CYS A 1 100 ? -0.233 8.202 -1.992 1.00 85.69 100 CYS A O 1
ATOM 741 N N . GLU A 1 101 ? -0.719 6.163 -2.800 1.00 86.00 101 GLU A N 1
ATOM 742 C CA . GLU A 1 101 ? -2.145 6.357 -3.093 1.00 86.00 101 GLU A CA 1
ATOM 743 C C . GLU A 1 101 ? -2.923 5.071 -2.785 1.00 86.00 101 GLU A C 1
ATOM 745 O O . GLU A 1 101 ? -2.328 4.007 -2.597 1.00 86.00 101 GLU A O 1
ATOM 750 N N . TYR A 1 102 ? -4.249 5.148 -2.718 1.00 81.75 102 TYR A N 1
ATOM 751 C CA . TYR A 1 102 ? -5.081 3.964 -2.535 1.00 81.75 102 TYR A CA 1
ATOM 752 C C . TYR A 1 102 ? -4.986 2.985 -3.713 1.00 81.75 102 TYR A C 1
ATOM 754 O O . TYR A 1 102 ? -4.811 3.358 -4.874 1.00 81.75 102 TYR A O 1
ATOM 762 N N . ASP A 1 103 ? -5.144 1.701 -3.410 1.00 82.75 103 ASP A N 1
ATOM 763 C CA . ASP A 1 103 ? -5.018 0.603 -4.370 1.00 82.75 103 ASP A CA 1
ATOM 764 C C . ASP A 1 103 ? -6.066 0.620 -5.484 1.00 82.75 103 ASP A C 1
ATOM 766 O O . ASP A 1 103 ? -5.752 0.258 -6.613 1.00 82.75 103 ASP A O 1
ATOM 770 N N . PHE A 1 104 ? -7.275 1.119 -5.233 1.00 81.38 104 PHE A N 1
ATOM 771 C CA . PHE A 1 104 ? -8.295 1.273 -6.276 1.00 81.38 104 PHE A CA 1
ATOM 772 C C . PHE A 1 104 ? -7.926 2.302 -7.362 1.00 81.38 104 PHE A C 1
ATOM 774 O O . PHE A 1 104 ? -8.541 2.313 -8.429 1.00 81.38 104 PHE A O 1
ATOM 781 N N . ASN A 1 105 ? -6.920 3.147 -7.117 1.00 81.94 105 ASN A N 1
ATOM 782 C CA . ASN A 1 105 ? -6.425 4.145 -8.067 1.00 81.94 105 ASN A CA 1
ATOM 783 C C . ASN A 1 105 ? -5.148 3.696 -8.805 1.00 81.94 105 ASN A C 1
ATOM 785 O O . ASN A 1 105 ? -4.666 4.425 -9.678 1.00 81.94 105 ASN A O 1
ATOM 789 N N . VAL A 1 106 ? -4.576 2.533 -8.467 1.00 82.31 106 VAL A N 1
ATOM 790 C CA . VAL A 1 106 ? -3.263 2.087 -8.961 1.00 82.31 106 VAL A CA 1
ATOM 791 C C . VAL A 1 106 ? -3.313 0.631 -9.418 1.00 82.31 106 VAL A C 1
ATOM 793 O O . VAL A 1 106 ? -3.733 -0.257 -8.687 1.00 82.31 106 VAL A O 1
ATOM 796 N N . ASP A 1 107 ? -2.798 0.351 -10.615 1.00 85.38 107 ASP A N 1
ATOM 797 C CA . ASP A 1 107 ? -2.664 -1.027 -11.091 1.00 85.38 107 ASP A CA 1
ATOM 798 C C . ASP A 1 107 ? -1.479 -1.742 -10.410 1.00 85.38 107 ASP A C 1
ATOM 800 O O . ASP A 1 107 ? -0.304 -1.475 -10.687 1.00 85.38 107 ASP A O 1
ATOM 804 N N . CYS A 1 108 ? -1.801 -2.671 -9.507 1.00 85.12 108 CYS A N 1
ATOM 805 C CA . CYS A 1 108 ? -0.838 -3.515 -8.797 1.00 85.12 108 CYS A CA 1
ATOM 806 C C . CYS A 1 108 ? -0.571 -4.870 -9.472 1.00 85.12 108 CYS A C 1
ATOM 808 O O . CYS A 1 108 ? 0.205 -5.663 -8.932 1.00 85.12 108 CYS A O 1
ATOM 810 N N . SER A 1 109 ? -1.171 -5.165 -10.631 1.00 85.06 109 SER A N 1
ATOM 811 C CA . SER A 1 109 ? -1.148 -6.511 -11.233 1.00 85.06 109 SER A CA 1
ATOM 812 C C . SER A 1 109 ? 0.268 -7.032 -11.525 1.00 85.06 109 SER A C 1
ATOM 814 O O . SER A 1 109 ? 0.512 -8.235 -11.462 1.00 85.06 109 SER A O 1
ATOM 816 N N . GLY A 1 110 ? 1.227 -6.137 -11.790 1.00 84.06 110 GLY A N 1
ATOM 817 C CA . GLY A 1 110 ? 2.634 -6.489 -12.028 1.00 84.06 110 GLY A CA 1
ATOM 818 C C . GLY A 1 110 ? 3.496 -6.668 -10.771 1.00 84.06 110 GLY A C 1
ATOM 819 O O . GLY A 1 110 ? 4.623 -7.142 -10.877 1.00 84.06 110 GLY A O 1
ATOM 820 N N . ARG A 1 111 ? 2.998 -6.284 -9.590 1.00 85.69 111 ARG A N 1
ATOM 821 C CA . ARG A 1 111 ? 3.752 -6.265 -8.320 1.00 85.69 111 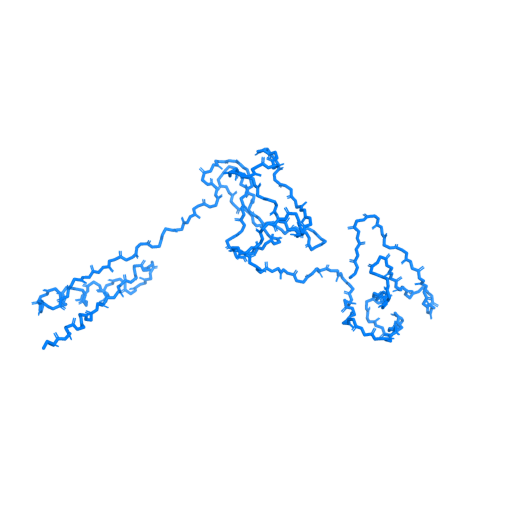ARG A CA 1
ATOM 822 C C . ARG A 1 111 ? 2.815 -6.478 -7.122 1.00 85.69 111 ARG A C 1
ATOM 824 O O . ARG A 1 111 ? 2.692 -5.609 -6.269 1.00 85.69 111 ARG A O 1
ATOM 831 N N . PRO A 1 112 ? 2.114 -7.617 -7.036 1.00 84.38 112 PRO A N 1
ATOM 832 C CA . PRO A 1 112 ? 0.966 -7.768 -6.142 1.00 84.38 112 PRO A CA 1
ATOM 833 C C . PRO A 1 112 ? 1.319 -7.884 -4.654 1.00 84.38 112 PRO A C 1
ATOM 835 O O . PRO A 1 112 ? 0.415 -7.865 -3.818 1.00 84.38 112 PRO A O 1
ATOM 838 N N . LYS A 1 113 ? 2.598 -8.048 -4.286 1.00 88.12 113 LYS A N 1
ATOM 839 C CA . LYS A 1 113 ? 2.960 -8.234 -2.877 1.00 88.12 113 LYS A CA 1
ATOM 840 C C . LYS A 1 113 ? 2.711 -6.946 -2.105 1.00 88.12 113 LYS A C 1
ATOM 842 O O . LYS A 1 113 ? 3.060 -5.867 -2.567 1.00 88.12 113 LYS A O 1
ATOM 847 N N . ARG A 1 114 ? 2.132 -7.072 -0.917 1.00 84.50 114 ARG A N 1
ATOM 848 C CA . ARG A 1 114 ? 1.936 -5.972 0.027 1.00 84.50 114 ARG A CA 1
ATOM 849 C C . ARG A 1 114 ? 2.309 -6.460 1.411 1.00 84.50 114 ARG A C 1
ATOM 851 O O . ARG A 1 114 ? 2.050 -7.618 1.749 1.00 84.50 114 ARG A O 1
ATOM 858 N N . MET A 1 115 ? 2.941 -5.606 2.193 1.00 70.19 115 MET A N 1
ATOM 859 C CA . MET A 1 115 ? 3.049 -5.811 3.621 1.00 70.19 115 MET A CA 1
ATOM 860 C C . MET A 1 115 ? 1.644 -5.651 4.207 1.00 70.19 115 MET A C 1
ATOM 862 O O . MET A 1 115 ? 0.885 -4.772 3.794 1.00 70.19 115 MET A O 1
ATOM 866 N N . LEU A 1 116 ? 1.271 -6.532 5.138 1.00 58.56 116 LEU A N 1
ATOM 867 C CA . LEU A 1 116 ? 0.117 -6.269 5.995 1.00 58.56 116 LEU A CA 1
ATOM 868 C C . LEU A 1 116 ? 0.359 -4.900 6.629 1.00 58.56 116 LEU A C 1
ATOM 870 O O . LEU A 1 116 ? 1.474 -4.672 7.107 1.00 58.56 116 LEU A O 1
ATOM 874 N N . ALA A 1 117 ? -0.634 -4.005 6.579 1.00 54.59 117 ALA A N 1
ATOM 875 C CA . ALA A 1 117 ? -0.537 -2.697 7.208 1.00 54.59 117 ALA A CA 1
ATOM 876 C C . ALA A 1 117 ? 0.026 -2.908 8.614 1.00 54.59 117 ALA A C 1
ATOM 878 O O . ALA A 1 117 ? -0.564 -3.619 9.428 1.00 54.59 117 ALA A O 1
ATOM 879 N N . ALA A 1 118 ? 1.228 -2.383 8.855 1.00 45.91 118 ALA A N 1
ATOM 880 C CA . ALA A 1 118 ? 1.890 -2.465 10.144 1.00 45.91 118 ALA A CA 1
ATOM 881 C C . ALA A 1 118 ? 1.227 -1.456 11.086 1.00 45.91 118 ALA A C 1
ATOM 883 O O . ALA A 1 118 ? 1.869 -0.559 11.624 1.00 45.91 118 ALA A O 1
ATOM 884 N N . SER A 1 119 ? -0.087 -1.572 11.251 1.00 47.03 119 SER A N 1
ATOM 885 C CA . SER A 1 119 ? -0.782 -1.007 12.385 1.00 47.03 119 SER A CA 1
ATOM 886 C C . SER A 1 119 ? -0.169 -1.723 13.585 1.00 47.03 119 SER A C 1
ATOM 888 O O . SER A 1 119 ? -0.217 -2.949 13.663 1.00 47.03 119 SER A O 1
ATOM 890 N N . GLY A 1 120 ? 0.450 -1.000 14.520 1.00 46.69 120 GLY A N 1
ATOM 891 C CA . GLY A 1 120 ? 0.981 -1.568 15.773 1.00 46.69 120 GLY A CA 1
ATOM 892 C C . GLY A 1 120 ? -0.089 -2.205 16.672 1.00 46.69 120 GLY A C 1
ATOM 893 O O . GLY A 1 120 ? 0.175 -2.537 17.824 1.00 46.69 120 GLY A O 1
ATOM 894 N N . ALA A 1 121 ? -1.295 -2.372 16.146 1.00 51.78 121 ALA A N 1
ATOM 895 C CA . ALA A 1 121 ? -2.423 -2.996 16.765 1.00 51.78 121 ALA A CA 1
ATOM 896 C C . ALA A 1 121 ? -2.789 -4.279 16.020 1.00 51.78 121 ALA A C 1
ATOM 898 O O . ALA A 1 121 ? -2.564 -4.438 14.820 1.00 51.78 121 ALA A O 1
ATOM 899 N N . VAL A 1 122 ? -3.354 -5.222 16.764 1.00 53.78 122 VAL A N 1
ATOM 900 C CA . VAL A 1 122 ? -3.813 -6.485 16.200 1.00 53.78 122 VAL A CA 1
ATOM 901 C C . VAL A 1 122 ? -4.973 -6.165 15.261 1.00 53.78 122 VAL A C 1
ATOM 903 O O . VAL A 1 122 ? -6.068 -5.862 15.729 1.00 53.78 122 VAL A O 1
ATOM 906 N N . ALA A 1 123 ? -4.730 -6.230 13.948 1.00 56.50 123 ALA A N 1
ATOM 907 C CA . ALA A 1 123 ? -5.792 -6.256 12.953 1.00 56.50 123 ALA A CA 1
ATOM 908 C C . ALA A 1 123 ? -6.672 -7.462 13.285 1.00 56.50 123 ALA A C 1
ATOM 910 O O . ALA A 1 123 ? -6.279 -8.624 13.108 1.00 56.50 123 ALA A O 1
ATOM 911 N N . GLN A 1 124 ? -7.824 -7.190 13.888 1.00 57.03 124 GLN A N 1
ATOM 912 C CA . GLN A 1 124 ? -8.724 -8.239 14.297 1.00 57.03 124 GLN A CA 1
ATOM 913 C C . GLN A 1 124 ? -9.269 -8.850 13.009 1.00 57.03 124 GLN A C 1
ATOM 915 O O . GLN A 1 124 ? -9.901 -8.160 12.211 1.00 57.03 124 GLN A O 1
ATOM 920 N N . LYS A 1 125 ? -8.974 -10.136 12.759 1.00 55.12 125 LYS A N 1
ATOM 921 C CA . LYS A 1 125 ? -9.616 -10.879 11.665 1.00 55.12 125 LYS A CA 1
ATOM 922 C C . LYS A 1 125 ? -11.103 -10.592 11.770 1.00 55.12 125 LYS A C 1
ATOM 924 O O . LYS A 1 125 ? -11.660 -10.929 12.809 1.00 55.12 125 LYS A O 1
ATOM 929 N N . LYS A 1 126 ? -11.676 -9.976 10.727 1.00 56.25 126 LYS A N 1
ATOM 930 C CA . LYS A 1 126 ? -13.093 -9.617 10.589 1.00 56.25 126 LYS A CA 1
ATOM 931 C C . LYS A 1 126 ? -13.964 -10.727 11.177 1.00 56.25 126 LYS A C 1
ATOM 933 O O . LYS A 1 126 ? -14.253 -11.726 10.522 1.00 56.25 126 LYS A O 1
ATOM 938 N N . GLY A 1 127 ? -14.275 -10.574 12.450 1.00 57.78 127 GLY A N 1
ATOM 939 C CA . GLY A 1 127 ? -14.930 -11.544 13.303 1.00 57.78 127 GLY A CA 1
ATOM 940 C C . GLY A 1 127 ? -16.108 -10.826 13.920 1.00 57.78 127 GLY A C 1
ATOM 941 O O . GLY A 1 127 ? -16.072 -9.616 14.104 1.00 57.78 127 GLY A O 1
ATOM 942 N N . THR A 1 128 ? -17.180 -11.552 14.189 1.00 66.19 128 THR A N 1
ATOM 943 C CA . THR A 1 128 ? -18.445 -10.964 14.642 1.00 66.19 128 THR A CA 1
ATOM 944 C C . THR A 1 128 ? -18.419 -10.495 16.101 1.00 66.19 128 THR A C 1
ATOM 946 O O . THR A 1 128 ? -19.421 -9.984 16.582 1.00 66.19 128 THR A O 1
ATOM 949 N N . GLU A 1 129 ? -17.308 -10.685 16.816 1.00 83.38 129 GLU A N 1
ATOM 950 C CA . GLU A 1 129 ? -17.194 -10.472 18.259 1.00 83.38 129 GLU A CA 1
ATOM 951 C C . GLU A 1 129 ? -16.069 -9.484 18.580 1.00 83.38 129 GLU A C 1
ATOM 953 O O . GLU A 1 129 ? -14.929 -9.683 18.164 1.00 83.38 129 GLU A O 1
ATOM 958 N N . GLN A 1 130 ? -16.390 -8.417 19.314 1.00 89.88 130 GLN A N 1
ATOM 959 C CA . GLN A 1 130 ? -15.437 -7.380 19.708 1.00 89.88 130 GLN A CA 1
ATOM 960 C C . GLN A 1 130 ? -14.475 -7.915 20.776 1.00 89.88 130 GLN A C 1
ATOM 962 O O . GLN A 1 130 ? -14.912 -8.315 21.854 1.00 89.88 130 GLN A O 1
ATOM 967 N N . ILE A 1 131 ? -13.164 -7.899 20.505 1.00 89.62 131 ILE A N 1
ATOM 968 C CA . ILE A 1 131 ? -12.171 -8.228 21.537 1.00 89.62 131 ILE A CA 1
ATOM 969 C C . ILE A 1 131 ? -12.122 -7.078 22.543 1.00 89.62 131 ILE A C 1
ATOM 971 O O . ILE A 1 131 ? -12.160 -5.908 22.162 1.00 89.62 131 ILE A O 1
ATOM 975 N N . ASN A 1 132 ? -11.997 -7.406 23.827 1.00 91.25 132 ASN A N 1
ATOM 976 C CA . ASN A 1 132 ? -11.747 -6.412 24.859 1.00 91.25 132 ASN A CA 1
ATOM 977 C C . ASN A 1 132 ? -10.284 -5.917 24.763 1.00 91.25 132 ASN A C 1
ATOM 979 O O . ASN A 1 132 ? -9.357 -6.719 24.933 1.00 91.25 132 ASN A O 1
ATOM 983 N N . PRO A 1 133 ? -10.033 -4.613 24.521 1.00 91.94 133 PRO A N 1
ATOM 984 C CA . PRO A 1 133 ? -8.678 -4.065 24.426 1.00 91.94 133 PRO A CA 1
ATOM 985 C C . PRO A 1 133 ? -7.846 -4.298 25.692 1.00 91.94 133 PRO A C 1
ATOM 987 O O . PRO A 1 133 ? -6.623 -4.415 25.617 1.00 91.94 133 PRO A O 1
ATOM 990 N N . CYS A 1 134 ? -8.472 -4.396 26.866 1.00 94.00 134 CYS A N 1
ATOM 991 C CA . CYS A 1 134 ? -7.757 -4.601 28.120 1.00 94.00 134 CYS A CA 1
ATOM 992 C C . CYS A 1 134 ? -7.142 -6.002 28.248 1.00 94.00 134 CYS A C 1
ATOM 994 O O . CYS A 1 134 ? -6.174 -6.160 29.000 1.00 94.00 134 CYS A O 1
ATOM 996 N N . ASP A 1 135 ? -7.611 -6.973 27.466 1.00 92.62 135 ASP A N 1
ATOM 997 C CA . ASP A 1 135 ? -7.125 -8.356 27.503 1.00 92.62 135 ASP A CA 1
ATOM 998 C C . ASP A 1 135 ? -5.944 -8.596 26.548 1.00 92.62 135 ASP A C 1
ATOM 1000 O O . ASP A 1 135 ? -5.225 -9.592 26.667 1.00 92.62 135 ASP A O 1
ATOM 1004 N N . VAL A 1 136 ? -5.684 -7.666 25.621 1.00 86.88 136 VAL A N 1
ATOM 1005 C CA . VAL A 1 136 ? -4.574 -7.776 24.668 1.00 86.88 136 VAL A CA 1
ATOM 1006 C C . VAL A 1 136 ? -3.332 -7.015 25.134 1.00 86.88 136 VAL A C 1
ATOM 1008 O O . VAL A 1 136 ? -3.400 -5.983 25.802 1.00 86.88 136 VAL A O 1
ATOM 1011 N N . LYS A 1 137 ? -2.149 -7.501 24.731 1.00 85.38 137 LYS A N 1
ATOM 1012 C CA . LYS A 1 137 ? -0.861 -6.864 25.067 1.00 85.38 137 LYS A CA 1
ATOM 1013 C C . LYS A 1 137 ? -0.745 -5.433 24.539 1.00 85.38 137 LYS A C 1
ATOM 1015 O O . LYS A 1 137 ? -0.160 -4.598 25.214 1.00 85.38 137 LYS A O 1
ATOM 1020 N N . GLY A 1 138 ? -1.289 -5.168 23.350 1.00 83.06 138 GLY A N 1
ATOM 1021 C CA . GLY A 1 138 ? -1.219 -3.855 22.704 1.00 83.06 138 GLY A CA 1
ATOM 1022 C C . GLY A 1 138 ? -2.164 -2.811 23.294 1.00 83.06 138 GLY A C 1
ATOM 1023 O O . GLY A 1 138 ? -2.066 -1.656 22.908 1.00 83.06 138 GLY A O 1
ATOM 1024 N N . LYS A 1 139 ? -3.083 -3.207 24.191 1.00 90.69 139 LYS A N 1
ATOM 1025 C CA . LYS A 1 139 ? -4.126 -2.353 24.789 1.00 90.69 139 LYS A CA 1
ATOM 1026 C C . LYS A 1 139 ? -5.015 -1.594 23.796 1.00 90.69 139 LYS A C 1
ATOM 1028 O O . LYS A 1 139 ? -5.819 -0.778 24.222 1.00 90.69 139 LYS A O 1
ATOM 1033 N N . ILE A 1 140 ? -4.899 -1.905 22.507 1.00 90.44 140 ILE A N 1
ATOM 1034 C CA . ILE A 1 140 ? -5.620 -1.304 21.393 1.00 90.44 140 ILE A CA 1
ATOM 1035 C C . ILE A 1 140 ? -6.044 -2.426 20.438 1.00 90.44 140 ILE A C 1
ATOM 1037 O O . ILE A 1 140 ? -5.225 -3.289 20.094 1.00 90.44 140 ILE A O 1
ATOM 1041 N N . VAL A 1 141 ? -7.306 -2.417 20.010 1.00 90.00 141 VAL A N 1
ATOM 1042 C CA . VAL A 1 141 ? -7.877 -3.361 19.032 1.00 90.00 141 VAL A CA 1
ATOM 1043 C C . VAL A 1 141 ? -8.796 -2.637 18.047 1.00 90.00 141 VAL A C 1
ATOM 1045 O O . VAL A 1 141 ? -9.359 -1.598 18.377 1.00 90.00 141 VAL A O 1
ATOM 1048 N N . ALA A 1 142 ? -8.955 -3.192 16.845 1.00 88.88 142 ALA A N 1
ATOM 1049 C CA . ALA A 1 142 ? -9.891 -2.679 15.842 1.00 88.88 142 ALA A CA 1
ATOM 1050 C C . ALA A 1 142 ? -11.349 -2.785 16.318 1.00 88.88 142 ALA A C 1
ATOM 1052 O O . ALA A 1 142 ? -11.696 -3.731 17.034 1.00 88.88 142 ALA A O 1
ATOM 1053 N N . ASP A 1 143 ? -12.216 -1.873 15.873 1.00 89.81 143 ASP A N 1
ATOM 1054 C CA . ASP A 1 143 ? -13.659 -2.104 15.941 1.00 89.81 143 ASP A CA 1
ATOM 1055 C C . ASP A 1 143 ? -14.090 -3.141 14.889 1.00 89.81 143 ASP A C 1
ATOM 1057 O O . ASP A 1 143 ? -13.623 -3.145 13.747 1.00 89.81 143 ASP A O 1
ATOM 1061 N N . VAL A 1 144 ? -14.980 -4.057 15.271 1.00 87.56 144 VAL A N 1
ATOM 1062 C CA . VAL A 1 144 ? -15.422 -5.150 14.384 1.00 87.56 144 VAL A CA 1
ATOM 1063 C C . VAL A 1 144 ? -16.393 -4.716 13.287 1.00 87.56 144 VAL A C 1
ATOM 1065 O O . VAL A 1 144 ? -16.576 -5.444 12.306 1.00 87.56 144 VAL A O 1
ATOM 1068 N N . THR A 1 145 ? -17.033 -3.559 13.448 1.00 87.44 145 THR A N 1
ATOM 1069 C CA . THR A 1 145 ? -18.056 -3.042 12.530 1.00 87.44 145 THR A CA 1
ATOM 1070 C C . THR A 1 145 ? -17.514 -1.901 11.673 1.00 87.44 145 THR A C 1
ATOM 1072 O O . THR A 1 145 ? -17.827 -1.832 10.483 1.00 87.44 145 THR A O 1
ATOM 1075 N N . TYR A 1 146 ? -16.69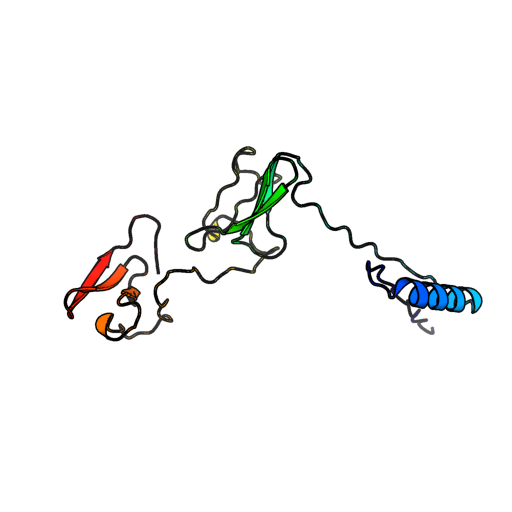9 -1.025 12.260 1.00 86.06 146 TYR A N 1
ATOM 1076 C CA . TYR A 1 146 ? -16.265 0.240 11.673 1.00 86.06 146 TYR A CA 1
ATOM 1077 C C . TYR A 1 146 ? -14.734 0.312 11.578 1.00 86.06 146 TYR A C 1
ATOM 1079 O O . TYR A 1 146 ? -14.044 0.445 12.580 1.00 86.06 146 TYR A O 1
ATOM 1087 N N . CYS A 1 147 ? -14.181 0.249 10.362 1.00 84.38 147 CYS A N 1
ATOM 1088 C CA . CYS A 1 147 ? -12.724 0.264 10.141 1.00 84.38 147 CYS A CA 1
ATOM 1089 C C . CYS A 1 147 ? -12.045 1.596 10.515 1.00 84.38 147 CYS A C 1
ATOM 1091 O O . CYS A 1 147 ? -10.822 1.652 10.616 1.00 84.38 147 CYS A O 1
ATOM 1093 N N . ASP A 1 148 ? -12.823 2.662 10.689 1.00 87.50 148 ASP A N 1
ATOM 1094 C CA . ASP A 1 148 ? -12.401 3.994 11.125 1.00 87.50 148 ASP A CA 1
ATOM 1095 C C . ASP A 1 148 ? -12.494 4.177 12.647 1.00 87.50 148 ASP A C 1
ATOM 1097 O O . ASP A 1 148 ? -12.387 5.301 13.137 1.00 87.50 148 ASP A O 1
ATOM 1101 N N . ARG A 1 149 ? -12.677 3.088 13.405 1.00 90.06 149 ARG A N 1
ATOM 1102 C CA . ARG A 1 149 ? -12.743 3.101 14.867 1.00 90.06 149 ARG A CA 1
ATOM 1103 C C . ARG A 1 149 ? -11.853 2.047 15.499 1.00 90.06 149 ARG A C 1
ATOM 1105 O O . ARG A 1 149 ? -11.604 0.978 14.939 1.00 90.06 149 ARG A O 1
ATOM 1112 N N . TYR A 1 150 ? -11.414 2.342 16.713 1.00 91.62 150 TYR A N 1
ATOM 1113 C CA . TYR A 1 150 ? -10.638 1.421 17.527 1.00 91.62 150 TYR A CA 1
ATOM 1114 C C . TYR A 1 150 ? -11.010 1.540 19.001 1.00 91.62 150 TYR A C 1
ATOM 1116 O O . TYR A 1 150 ? -11.438 2.590 19.479 1.00 91.62 150 TYR A O 1
ATOM 1124 N N . TRP A 1 151 ? -10.821 0.445 19.725 1.00 93.38 151 TRP A N 1
ATOM 1125 C CA . TRP A 1 151 ? -10.999 0.386 21.166 1.00 93.38 151 TRP A CA 1
ATOM 1126 C C . TRP A 1 151 ? -9.636 0.444 21.849 1.00 93.38 151 TRP A C 1
ATOM 1128 O O . TRP A 1 151 ? -8.729 -0.301 21.472 1.00 93.38 151 TRP A O 1
ATOM 1138 N N . GLU A 1 152 ? -9.497 1.282 22.870 1.00 94.00 152 GLU A N 1
ATOM 1139 C CA . GLU A 1 152 ? -8.292 1.409 23.693 1.00 94.00 152 GLU A CA 1
ATOM 1140 C C . GLU A 1 152 ? -8.622 1.176 25.170 1.00 94.00 152 GLU A C 1
ATOM 1142 O O . GLU A 1 152 ? -9.677 1.563 25.665 1.00 94.00 152 GLU A O 1
ATOM 1147 N N . CYS A 1 153 ? -7.727 0.506 25.892 1.00 95.69 153 CYS A N 1
ATOM 1148 C CA . CYS A 1 153 ? -7.884 0.277 27.321 1.00 95.69 153 CYS A CA 1
ATOM 1149 C C . CYS A 1 153 ? -7.346 1.472 28.117 1.00 95.69 153 CYS A C 1
ATOM 1151 O O . CYS A 1 153 ? -6.136 1.584 28.334 1.00 95.69 153 CYS A O 1
ATOM 1153 N N . VAL A 1 154 ? -8.241 2.316 28.622 1.00 96.06 154 VAL A N 1
ATOM 1154 C CA . VAL A 1 154 ? -7.906 3.477 29.451 1.00 96.06 154 VAL A CA 1
ATOM 1155 C C . VAL A 1 154 ? -8.312 3.186 30.891 1.00 96.06 154 VAL A C 1
ATOM 1157 O O . VAL A 1 154 ? -9.469 2.907 31.184 1.00 96.06 154 VAL A O 1
ATOM 1160 N N . ASN A 1 155 ? -7.353 3.209 31.823 1.00 94.06 155 ASN A N 1
ATOM 1161 C CA . ASN A 1 155 ? -7.598 2.930 33.249 1.00 94.06 155 ASN A CA 1
ATOM 1162 C C . ASN A 1 155 ? -8.346 1.603 33.521 1.00 94.06 155 ASN A C 1
ATOM 1164 O O . ASN A 1 155 ? -9.108 1.492 34.479 1.00 94.06 155 ASN A O 1
ATOM 1168 N N . GLY A 1 156 ? -8.125 0.585 32.681 1.00 92.88 156 GLY A N 1
ATOM 1169 C CA . GLY A 1 156 ? -8.784 -0.719 32.805 1.00 92.88 156 GLY A CA 1
ATOM 1170 C C . GLY A 1 156 ? -10.209 -0.771 32.250 1.00 92.88 156 GLY A C 1
ATOM 1171 O O . GLY A 1 156 ? -10.881 -1.780 32.452 1.00 92.88 156 GLY A O 1
ATOM 1172 N N . GLN A 1 157 ? -10.665 0.281 31.568 1.00 95.44 157 GLN A N 1
ATOM 1173 C CA . GLN A 1 157 ? -11.945 0.324 30.870 1.00 95.44 157 GLN A CA 1
ATOM 1174 C C . GLN A 1 157 ? -11.726 0.456 29.356 1.00 95.44 157 GLN A C 1
ATOM 1176 O O . GLN A 1 157 ? -10.817 1.171 28.931 1.00 95.44 157 GLN A O 1
ATOM 1181 N N . PRO A 1 158 ? -12.515 -0.254 28.535 1.00 94.75 158 PRO A N 1
ATOM 1182 C CA . PRO A 1 158 ? -12.476 -0.102 27.090 1.00 94.75 158 PRO A CA 1
ATOM 1183 C C . PRO A 1 158 ? -13.183 1.191 26.669 1.00 94.75 158 PRO A C 1
ATOM 1185 O O . PRO A 1 158 ? -14.375 1.361 26.912 1.00 94.75 158 PRO A O 1
ATOM 1188 N N . GLU A 1 159 ? -12.453 2.068 25.993 1.00 95.88 159 GLU A N 1
ATOM 1189 C CA . GLU A 1 159 ? -12.946 3.329 25.438 1.00 95.88 159 GLU A CA 1
ATOM 1190 C C . GLU A 1 159 ? -12.866 3.283 23.905 1.00 95.88 159 GLU A C 1
ATOM 1192 O O . GLU A 1 159 ? -11.915 2.734 23.343 1.00 95.88 159 GLU A O 1
ATOM 1197 N N . LEU A 1 160 ? -13.874 3.836 23.227 1.00 94.44 160 LEU A N 1
ATOM 1198 C CA . LEU A 1 160 ? -13.970 3.866 21.765 1.00 94.44 160 LEU A CA 1
ATOM 1199 C C . LEU A 1 160 ? -13.443 5.197 21.224 1.00 94.44 160 LEU A C 1
ATOM 1201 O O . LEU A 1 160 ? -13.875 6.263 21.664 1.00 94.44 160 LEU A O 1
ATOM 1205 N N . TYR A 1 161 ? -12.577 5.128 20.218 1.00 94.12 161 TYR A N 1
ATOM 1206 C CA . TYR A 1 161 ? -11.995 6.285 19.547 1.00 94.12 161 TYR A CA 1
ATOM 1207 C C . TYR A 1 161 ? -12.142 6.174 18.030 1.00 94.12 161 TYR A C 1
ATOM 1209 O O . TYR A 1 161 ? -12.072 5.083 17.461 1.00 94.12 161 TYR A O 1
ATOM 1217 N N . ASP A 1 162 ? -12.304 7.320 17.370 1.00 92.50 162 ASP A N 1
ATOM 1218 C CA . ASP A 1 162 ? -12.228 7.412 15.914 1.00 92.50 162 ASP A CA 1
ATOM 1219 C C . ASP A 1 162 ? -10.760 7.531 15.476 1.00 92.50 162 ASP A C 1
ATOM 1221 O O . ASP A 1 162 ? -9.943 8.223 16.099 1.00 92.50 162 ASP A O 1
ATOM 1225 N N . CYS A 1 163 ? -10.410 6.865 14.379 1.00 86.88 163 CYS A N 1
ATOM 1226 C CA . CYS A 1 163 ? -9.099 6.993 13.767 1.00 86.88 163 CYS A CA 1
ATOM 1227 C C . CYS A 1 163 ? -8.869 8.436 13.278 1.00 86.88 163 CYS A C 1
ATOM 1229 O O . CYS A 1 163 ? -9.762 9.040 12.676 1.00 86.88 163 CYS A O 1
ATOM 1231 N N . PRO A 1 164 ? -7.656 8.996 13.457 1.00 86.31 164 PRO A N 1
ATOM 1232 C CA . PRO A 1 164 ? -7.278 10.240 12.799 1.00 86.31 164 PRO A CA 1
ATOM 1233 C C . PRO A 1 164 ? -7.501 10.161 11.286 1.00 86.31 164 PRO A C 1
ATOM 1235 O O . PRO A 1 164 ? -7.363 9.097 10.680 1.00 86.31 164 PRO A O 1
ATOM 1238 N N . THR A 1 165 ? -7.798 11.301 10.662 1.00 78.38 165 THR A N 1
ATOM 1239 C CA . THR A 1 165 ? -8.107 11.372 9.229 1.00 78.38 165 THR A CA 1
ATOM 1240 C C . THR A 1 165 ? -7.064 10.643 8.377 1.00 78.38 165 THR A C 1
ATOM 1242 O O . THR A 1 165 ? -5.877 10.966 8.420 1.00 78.38 165 THR A O 1
ATOM 1245 N N . GLY A 1 166 ? -7.526 9.693 7.559 1.00 70.50 166 GLY A N 1
ATOM 1246 C CA . GLY A 1 166 ? -6.679 8.914 6.649 1.00 70.50 166 GLY A CA 1
ATOM 1247 C C . GLY A 1 166 ? -6.053 7.655 7.260 1.00 70.50 166 GLY A C 1
ATOM 1248 O O . GLY A 1 166 ? -5.206 7.043 6.610 1.00 70.50 166 GLY A O 1
ATOM 1249 N N . LEU A 1 167 ? -6.451 7.268 8.477 1.00 76.06 167 LEU A N 1
ATOM 1250 C CA . LEU A 1 167 ? -6.087 6.000 9.112 1.00 76.06 167 LEU A CA 1
ATOM 1251 C C . LEU A 1 167 ? -7.307 5.076 9.238 1.00 76.06 167 LEU A C 1
ATOM 1253 O O . LEU A 1 167 ? -8.435 5.542 9.372 1.00 76.06 167 LEU A O 1
ATOM 1257 N N . ALA A 1 168 ? -7.054 3.770 9.194 1.00 79.50 168 ALA A N 1
ATOM 1258 C CA . ALA A 1 168 ? -8.028 2.705 9.420 1.00 79.50 168 ALA A CA 1
ATOM 1259 C C . ALA A 1 168 ? -7.303 1.444 9.927 1.00 79.50 168 ALA A C 1
ATOM 1261 O O . ALA A 1 168 ? -6.089 1.311 9.718 1.00 79.50 168 ALA A O 1
ATOM 1262 N N . PHE A 1 169 ? -8.033 0.546 10.592 1.00 67.69 169 PHE A N 1
ATOM 1263 C CA . PHE A 1 169 ? -7.523 -0.732 11.112 1.00 67.69 169 PHE A CA 1
ATOM 1264 C C . PHE A 1 169 ? -7.723 -1.918 10.164 1.00 67.69 169 PH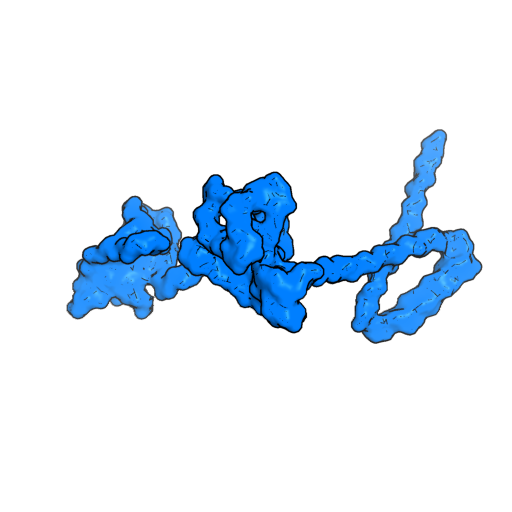E A C 1
ATOM 1266 O O . PHE A 1 169 ? -8.759 -1.967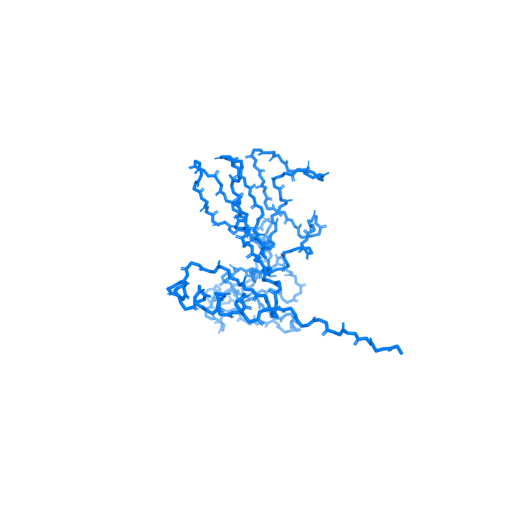 9.462 1.00 67.69 169 PHE A O 1
#

Nearest PDB structures (foldseek):
  8in6-assembly1_A  TM=3.946E-01  e=3.360E-04  Aplysia kurodai
  5hbf-assembly3_B  TM=8.077E-01  e=4.279E-02  Homo sapiens
  4zce-assembly1_B  TM=8.538E-01  e=1.265E-01  Dermatophagoides pteronyssinus
  1u5m-assembly1_A  TM=3.852E-01  e=5.808E+00  Homo sapiens

Radius of gyration: 25.78 Å; Cα contacts (8 Å, |Δi|>4): 280; chains: 1; bounding box: 54×53×73 Å

Solvent-accessible surface area (backbone atoms only — not comparable to full-atom values): 10294 Å² total; per-residue (Å²): 138,83,83,81,80,79,84,75,61,77,50,73,79,64,103,51,93,57,54,64,62,52,50,54,52,51,52,54,40,55,75,67,71,72,64,76,76,54,78,55,80,82,76,78,75,63,75,43,80,54,60,59,41,40,27,69,36,82,47,30,28,26,26,28,33,40,22,56,84,69,43,78,43,84,42,75,35,66,89,58,17,21,50,63,38,35,69,65,97,81,56,83,36,49,76,87,58,47,52,62,37,59,59,95,80,39,91,38,86,83,13,72,43,62,72,75,59,82,57,91,40,59,70,62,72,90,41,99,65,75,74,63,13,67,80,44,95,67,28,35,28,43,40,62,87,42,48,49,27,32,29,32,38,56,96,82,40,77,43,82,44,71,47,63,92,92,49,70,93

Foldseek 3Di:
DDDPPQDADEDEDDPDPCVVVVVVVVVVCVVVPRYDYDYDHPPPPLQPPPQFAKGADQAEQQWIWGHHRSDTDIDGAAQQFGWAGQDDPPDPDDVHDGHTHHPVNHDCVRHVDYDDRPPVEPAPPLDPDDDQLLVDPSQKYADNPDQQKIWGQDPNHTDIDGHDPPHGD

InterPro domains:
  IPR002557 Chitin binding domain [PF01607] (48-83)
  IPR002557 Chitin binding domain [PF01607] (137-169)
  IPR002557 Chitin binding domain [PS50940] (45-110)
  IPR002557 Chitin binding domain [PS50940] (131-169)
  IPR002557 Chitin binding domain [SM00494] (46-110)
  IPR002557 Chitin binding domain [SM00494] (132-169)
  IPR036508 Chitin binding domain superfamily [SSF57625] (43-112)
  IPR036508 Chitin binding domain superfamily [SSF57625] (134-169)
  IPR051940 Chitin-binding developmental regulator [PTHR23301] (44-169)

Secondary structure (DSSP, 8-state):
---------EEE--SSTTHHHHHHHHHHHHHTT----EEE------TTSSSEEEEE-SSBTTEEEEEETTEEEEEEP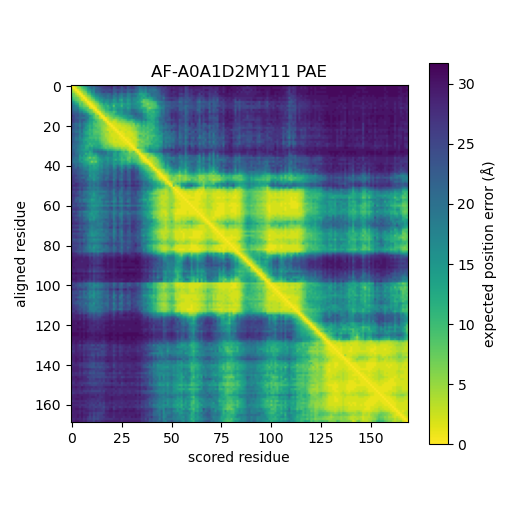GGG-EE--SSSSS--SBTTB--EE-GGGS--TT--B------SSB---S-SSPPPGGGSTTSEEE-SS-TTEEEEEETTEEEEEEPPTT---

Sequence (169 aa):
MTLQYKVYTVAVLSASPTRLLIGLITLLTILLGDGLVVYAQSRSIDPCSTKSGTAPHDTHCDKYYTCVRNVTSVVDCPNGLVYIGGGGRSGRGNQLFGSCEYDFNVDCSGRPKRMLAASGAVAQKKGTEQINPCDVKGKIVADVTYCDRYWECVNGQPELYDCPTGLAF

Mean predicted aligned error: 17.1 Å

Organism: Orchesella cincta (NCBI:txid48709)